Protein AF-A0A0D0D9R4-F1 (afdb_monomer_lite)

Organism: NCBI:txid930991

Sequence (89 aa):
MNPHLEAMPDFTTDRHAAARQRLVDCGIAENLIIPTLEDIWRDHNTEQCDNWDERLHLEEQEVQEAERVAAEEANMCRQALEEEVELAK

Secondary structure (DSSP, 8-state):
--GGGPPPP-TTSGGGHHHHHHHHHTT--HHHHHHHHHHHHHHHHHHHHHHHHHHHHHHHHHHHHHHHHHHHHHHHHHHHHHHHHHHT-

Structure (mmCIF, N/CA/C/O backbone):
data_AF-A0A0D0D9R4-F1
#
_entry.id   AF-A0A0D0D9R4-F1
#
loop_
_atom_site.group_PDB
_atom_site.id
_atom_site.type_symbol
_atom_site.label_atom_id
_atom_site.label_alt_id
_atom_site.label_comp_id
_atom_site.label_asym_id
_atom_site.label_entity_id
_atom_site.label_seq_id
_atom_site.pdbx_PDB_ins_code
_atom_site.Cartn_x
_atom_site.Cartn_y
_atom_site.Cartn_z
_atom_site.occupancy
_atom_site.B_iso_or_equiv
_atom_site.auth_seq_id
_atom_site.auth_comp_id
_atom_site.auth_asym_id
_atom_site.auth_atom_id
_atom_site.pdbx_PDB_model_num
ATOM 1 N N . MET A 1 1 ? 6.218 4.431 8.891 1.00 82.62 1 MET A N 1
ATOM 2 C CA . MET A 1 1 ? 6.053 5.361 7.754 1.00 82.62 1 MET A CA 1
ATOM 3 C C . MET A 1 1 ? 4.762 4.971 7.060 1.00 82.62 1 MET A C 1
ATOM 5 O O . MET A 1 1 ? 4.531 3.775 6.974 1.00 82.62 1 MET A O 1
ATOM 9 N N . ASN A 1 2 ? 3.903 5.927 6.696 1.00 90.25 2 ASN A N 1
ATOM 10 C CA . ASN A 1 2 ? 2.627 5.629 6.039 1.00 90.25 2 ASN A CA 1
ATOM 11 C C . ASN A 1 2 ? 2.876 5.398 4.531 1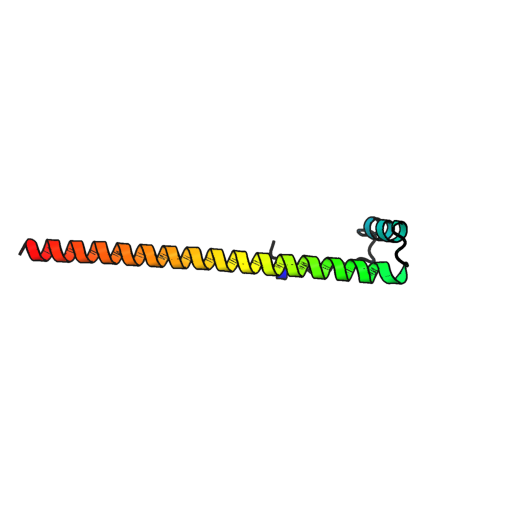.00 90.25 2 ASN A C 1
ATOM 13 O O . ASN A 1 2 ? 3.286 6.361 3.877 1.00 90.25 2 ASN A O 1
ATOM 17 N N . PRO A 1 3 ? 2.640 4.186 3.992 1.00 92.69 3 PRO A N 1
ATOM 18 C CA . PRO A 1 3 ? 2.888 3.866 2.582 1.00 92.69 3 PRO A CA 1
ATOM 19 C C . PRO A 1 3 ? 2.010 4.680 1.620 1.00 92.69 3 PRO A C 1
ATOM 21 O O . PRO A 1 3 ? 2.429 4.989 0.509 1.00 92.69 3 PRO A O 1
ATOM 24 N N . HIS A 1 4 ? 0.847 5.167 2.066 1.00 93.06 4 HIS A N 1
ATOM 25 C CA . HIS A 1 4 ? -0.007 6.060 1.266 1.00 93.06 4 HIS A CA 1
ATOM 26 C C . HIS A 1 4 ? 0.636 7.418 0.953 1.00 93.06 4 HIS A C 1
ATOM 28 O O . HIS A 1 4 ? 0.141 8.158 0.105 1.00 93.06 4 HIS A O 1
ATOM 34 N N . LEU A 1 5 ? 1.716 7.779 1.652 1.00 94.69 5 LEU A N 1
ATOM 35 C CA . LEU A 1 5 ? 2.456 9.023 1.425 1.00 94.69 5 LEU A CA 1
ATOM 36 C C . LEU A 1 5 ? 3.709 8.819 0.568 1.00 94.69 5 LEU A C 1
ATOM 38 O O . LEU A 1 5 ? 4.407 9.792 0.275 1.00 94.69 5 LEU A O 1
ATOM 42 N N . GLU A 1 6 ? 4.024 7.580 0.192 1.00 94.50 6 GLU A N 1
ATOM 43 C CA . GLU A 1 6 ? 5.190 7.300 -0.632 1.00 94.50 6 GLU A CA 1
ATOM 44 C C . GLU A 1 6 ? 4.928 7.661 -2.094 1.00 94.50 6 GLU A C 1
ATOM 46 O O . GLU A 1 6 ? 3.947 7.250 -2.713 1.00 94.50 6 GLU A O 1
ATOM 51 N N . ALA A 1 7 ? 5.837 8.453 -2.661 1.00 94.50 7 ALA A N 1
ATOM 52 C CA . ALA A 1 7 ? 5.845 8.748 -4.083 1.00 94.50 7 ALA A CA 1
ATOM 53 C C . ALA A 1 7 ? 6.665 7.691 -4.827 1.00 94.50 7 ALA A C 1
ATOM 55 O O . ALA A 1 7 ? 7.733 7.285 -4.359 1.00 94.50 7 ALA A O 1
ATOM 56 N N . MET A 1 8 ? 6.197 7.315 -6.018 1.00 95.75 8 MET A N 1
ATOM 57 C CA . MET A 1 8 ? 6.931 6.412 -6.900 1.00 95.75 8 MET A CA 1
ATOM 58 C C . MET A 1 8 ? 8.340 6.967 -7.175 1.00 95.75 8 MET A C 1
ATOM 60 O O . MET A 1 8 ? 8.467 8.129 -7.581 1.00 95.75 8 MET A O 1
ATOM 64 N N . PRO A 1 9 ? 9.405 6.175 -6.959 1.00 95.75 9 PRO A N 1
ATOM 65 C CA . PRO A 1 9 ? 10.764 6.610 -7.233 1.00 95.75 9 PRO A CA 1
ATOM 66 C C . PRO A 1 9 ? 10.999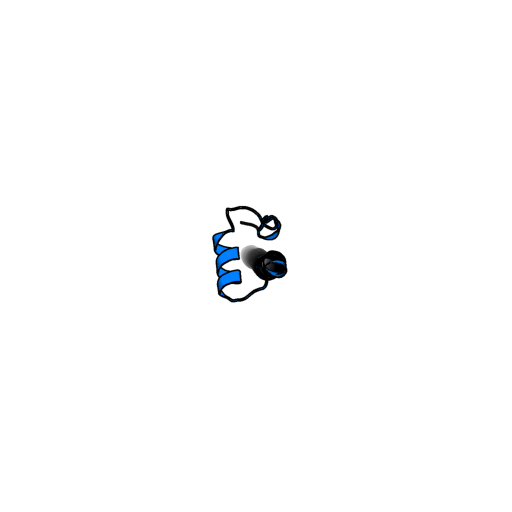 6.872 -8.720 1.00 95.75 9 PRO A C 1
ATOM 68 O O . PRO A 1 9 ? 10.501 6.151 -9.582 1.00 95.75 9 PRO A O 1
ATOM 71 N N . ASP A 1 10 ? 11.858 7.844 -9.022 1.00 97.00 10 ASP A N 1
ATOM 72 C CA . ASP A 1 10 ? 12.403 7.993 -10.369 1.00 97.00 10 ASP A CA 1
ATOM 73 C C . ASP A 1 10 ? 13.508 6.951 -10.608 1.00 97.00 10 ASP A C 1
ATOM 75 O O . ASP A 1 10 ? 14.685 7.138 -10.261 1.00 97.00 10 ASP A O 1
ATOM 79 N N . PHE A 1 11 ? 13.115 5.837 -11.228 1.00 97.19 11 PHE A N 1
ATOM 80 C CA . PHE A 1 11 ? 14.001 4.721 -11.551 1.00 97.19 11 PHE A CA 1
ATOM 81 C C . PHE A 1 11 ? 15.011 5.023 -12.658 1.00 97.19 11 PHE A C 1
ATOM 83 O O . PHE A 1 11 ? 15.873 4.180 -12.918 1.00 97.19 11 PHE A O 1
ATOM 90 N N . THR A 1 12 ? 14.963 6.197 -13.294 1.00 95.38 12 THR A N 1
ATOM 91 C CA . THR A 1 12 ? 15.962 6.605 -14.293 1.00 95.38 12 THR A CA 1
ATOM 92 C C . THR A 1 12 ? 17.249 7.119 -13.645 1.00 95.38 12 THR A C 1
ATOM 94 O O . THR A 1 12 ? 18.329 6.992 -14.220 1.00 95.38 12 THR A O 1
ATOM 97 N N . THR A 1 13 ? 17.170 7.602 -12.402 1.00 96.19 13 THR A N 1
ATOM 98 C CA . THR A 1 13 ? 18.30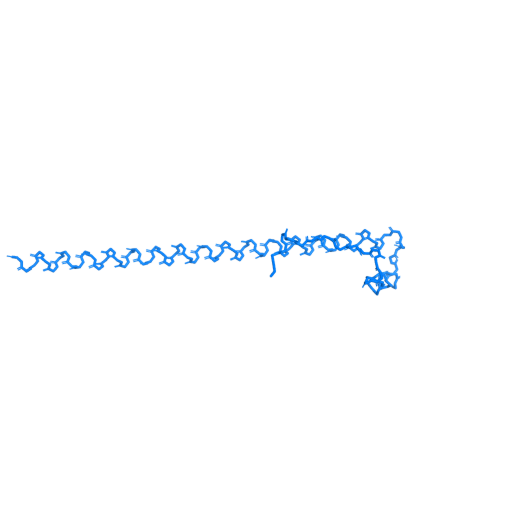9 8.183 -11.678 1.00 96.19 13 THR A CA 1
ATOM 99 C C . THR A 1 13 ? 19.404 7.160 -11.356 1.00 96.19 13 THR A C 1
ATOM 101 O O . THR A 1 13 ? 19.150 5.961 -11.204 1.00 96.19 13 THR A O 1
ATOM 104 N N . ASP A 1 14 ? 20.646 7.616 -11.181 1.00 95.62 14 ASP A N 1
ATOM 105 C CA . ASP A 1 14 ? 21.794 6.742 -10.873 1.00 95.62 14 ASP A CA 1
ATOM 106 C C . ASP A 1 14 ? 21.650 5.968 -9.560 1.00 95.62 14 ASP A C 1
ATOM 108 O O . ASP A 1 14 ? 22.218 4.885 -9.412 1.00 95.62 14 ASP A O 1
ATOM 112 N N . ARG A 1 15 ? 20.805 6.450 -8.638 1.00 96.69 15 ARG A N 1
ATOM 113 C CA . ARG A 1 15 ? 20.439 5.730 -7.411 1.00 96.69 15 ARG A CA 1
ATOM 114 C C . ARG A 1 15 ? 19.949 4.306 -7.696 1.00 96.69 15 ARG A C 1
ATOM 116 O O . ARG A 1 15 ? 20.181 3.407 -6.891 1.00 96.69 15 ARG A O 1
ATOM 123 N N . HIS A 1 16 ? 19.294 4.099 -8.837 1.00 95.94 16 HIS A N 1
ATOM 124 C CA . HIS A 1 16 ? 18.717 2.816 -9.231 1.00 95.94 16 HIS A CA 1
ATOM 125 C C . HIS A 1 16 ? 19.540 2.078 -10.298 1.00 95.94 16 HIS A C 1
ATOM 127 O O . HIS A 1 16 ? 19.109 1.025 -10.768 1.00 95.94 16 HIS A O 1
ATOM 133 N N . ALA A 1 17 ? 20.745 2.553 -10.643 1.00 96.62 17 ALA A N 1
ATOM 134 C CA . ALA A 1 17 ? 21.589 1.942 -11.674 1.00 96.62 17 ALA A CA 1
ATOM 135 C C . ALA A 1 17 ? 21.864 0.452 -11.412 1.00 96.62 17 ALA A C 1
ATOM 137 O O . ALA A 1 17 ? 21.738 -0.368 -12.315 1.00 96.62 17 ALA A O 1
ATOM 138 N N . ALA A 1 18 ? 22.135 0.074 -10.159 1.00 97.19 18 ALA A N 1
ATOM 139 C CA . ALA A 1 18 ? 22.354 -1.325 -9.790 1.00 97.19 18 ALA A CA 1
ATOM 140 C C . ALA A 1 18 ? 21.091 -2.198 -9.928 1.00 97.19 18 ALA A C 1
ATOM 142 O O . ALA A 1 18 ? 21.184 -3.391 -10.205 1.00 97.19 18 ALA A O 1
ATOM 143 N N . ALA A 1 19 ? 19.895 -1.639 -9.717 1.00 95.81 19 ALA A N 1
ATOM 144 C CA . ALA A 1 19 ? 18.646 -2.365 -9.946 1.00 95.81 19 ALA A CA 1
ATOM 145 C C . ALA A 1 19 ? 18.398 -2.569 -11.445 1.00 95.81 19 ALA A C 1
ATOM 147 O O . ALA A 1 19 ? 18.092 -3.684 -11.858 1.00 95.81 19 ALA A O 1
ATOM 148 N N . ARG A 1 20 ? 18.628 -1.529 -12.258 1.00 97.25 20 ARG A N 1
ATOM 149 C CA . ARG A 1 20 ? 18.551 -1.628 -13.721 1.00 97.25 20 ARG A CA 1
ATOM 150 C C . ARG A 1 20 ? 19.539 -2.655 -14.269 1.00 97.25 20 ARG A C 1
ATOM 152 O O . ARG A 1 20 ? 19.132 -3.519 -15.035 1.00 97.25 20 ARG A O 1
ATOM 159 N N . GLN A 1 21 ? 20.796 -2.620 -13.820 1.00 97.44 21 GLN A N 1
ATOM 160 C CA . GLN A 1 21 ? 21.822 -3.567 -14.264 1.00 97.44 21 GLN A CA 1
ATOM 161 C C . GLN A 1 21 ? 21.442 -5.014 -13.936 1.00 97.44 21 GLN A C 1
ATOM 163 O O . GLN A 1 21 ? 21.557 -5.875 -14.796 1.00 97.44 21 GLN A O 1
ATOM 168 N N . ARG A 1 22 ? 20.899 -5.279 -12.742 1.00 97.69 22 ARG A N 1
ATOM 169 C CA . ARG A 1 22 ? 20.413 -6.624 -12.394 1.00 97.69 22 ARG A CA 1
ATOM 170 C C . ARG A 1 22 ? 19.333 -7.124 -13.356 1.00 97.69 22 ARG A C 1
ATOM 172 O O . ARG A 1 22 ? 19.341 -8.296 -13.702 1.00 97.69 22 ARG A O 1
ATOM 179 N N . LEU A 1 23 ? 18.430 -6.253 -13.810 1.00 97.31 23 LEU A N 1
ATOM 180 C CA . LEU A 1 23 ? 17.410 -6.630 -14.794 1.00 97.31 23 LEU A CA 1
ATOM 181 C C . LEU A 1 23 ? 18.004 -6.866 -16.190 1.00 97.31 23 LEU A C 1
ATOM 183 O O . LEU A 1 23 ? 17.594 -7.822 -16.850 1.00 97.31 23 LEU A O 1
ATOM 187 N N . VAL A 1 24 ? 19.002 -6.074 -16.606 1.00 97.31 24 VAL A N 1
ATOM 188 C CA . VAL A 1 24 ? 19.793 -6.349 -17.825 1.00 97.31 24 VAL A CA 1
ATOM 189 C C . VAL A 1 24 ? 20.443 -7.728 -17.734 1.00 97.31 24 VAL A C 1
ATOM 191 O O . VAL A 1 24 ? 20.319 -8.529 -18.657 1.00 97.31 24 VAL A O 1
ATOM 194 N N . ASP A 1 25 ? 21.095 -8.029 -16.610 1.00 97.69 25 ASP A N 1
ATOM 195 C CA . ASP A 1 25 ? 21.794 -9.299 -16.388 1.00 97.69 25 ASP A CA 1
ATOM 196 C C . ASP A 1 25 ? 20.819 -10.493 -16.379 1.00 97.69 25 ASP A C 1
ATOM 198 O O . ASP A 1 25 ? 21.181 -11.604 -16.765 1.00 97.69 25 ASP A O 1
ATOM 202 N N . CYS A 1 26 ? 19.559 -10.261 -15.997 1.00 96.31 26 CYS A N 1
ATOM 203 C CA . CYS A 1 26 ? 18.464 -11.227 -16.105 1.00 96.31 26 CYS A CA 1
ATOM 204 C C . CYS A 1 26 ? 17.854 -11.334 -17.518 1.00 96.31 26 CYS A C 1
ATOM 206 O O . CYS A 1 26 ? 16.922 -12.112 -17.717 1.00 96.31 26 CYS A O 1
ATOM 208 N N . GLY A 1 27 ? 18.362 -10.584 -18.499 1.00 97.06 27 GLY A N 1
ATOM 209 C CA . GLY A 1 27 ? 17.918 -10.631 -19.893 1.00 97.06 27 GLY A CA 1
ATOM 210 C C . GLY A 1 27 ? 16.671 -9.799 -20.197 1.00 97.06 27 GLY A C 1
ATOM 211 O O . GLY A 1 27 ? 16.063 -9.986 -21.252 1.00 97.06 27 GLY A O 1
ATOM 212 N N . ILE A 1 28 ? 16.271 -8.888 -19.306 1.00 97.06 28 ILE A N 1
ATOM 213 C CA . ILE A 1 28 ? 15.173 -7.958 -19.581 1.00 97.06 28 ILE A CA 1
ATOM 214 C C . ILE A 1 28 ? 15.646 -6.917 -20.596 1.00 97.06 28 ILE A C 1
ATOM 216 O O . ILE A 1 28 ? 16.700 -6.301 -20.435 1.00 97.06 28 ILE A O 1
ATOM 220 N N . ALA A 1 29 ? 14.851 -6.712 -21.647 1.00 97.25 29 ALA A N 1
ATOM 221 C CA . ALA A 1 29 ? 15.141 -5.710 -22.663 1.00 97.25 29 ALA A CA 1
ATOM 222 C C . ALA A 1 29 ? 15.182 -4.303 -22.045 1.00 97.25 29 ALA A C 1
ATOM 224 O O . ALA A 1 29 ? 14.312 -3.953 -21.248 1.00 97.25 29 ALA A O 1
ATOM 225 N N . GLU A 1 30 ? 16.158 -3.479 -22.439 1.00 94.25 30 GLU A N 1
ATOM 226 C CA . GLU A 1 30 ? 16.405 -2.163 -21.827 1.00 94.25 30 GLU A CA 1
ATOM 227 C C . GLU A 1 30 ? 15.164 -1.259 -21.795 1.00 94.25 30 GLU A C 1
ATOM 229 O O . GLU A 1 30 ? 14.906 -0.585 -20.798 1.00 94.25 30 GLU A O 1
ATOM 234 N N . ASN A 1 31 ? 14.343 -1.299 -22.848 1.00 96.50 31 ASN A N 1
ATOM 235 C CA . ASN A 1 31 ? 13.109 -0.519 -22.951 1.00 96.50 31 ASN A CA 1
ATOM 236 C C . ASN A 1 31 ? 11.994 -0.977 -21.991 1.00 96.50 31 ASN A C 1
ATOM 238 O O . ASN A 1 31 ? 11.004 -0.267 -21.839 1.00 96.50 31 ASN A O 1
ATOM 242 N N . LEU A 1 32 ? 12.133 -2.150 -21.369 1.00 97.62 32 LEU A N 1
ATOM 243 C CA . LEU A 1 32 ? 11.188 -2.706 -20.399 1.00 97.62 32 LEU A CA 1
ATOM 244 C C . LEU A 1 32 ? 11.668 -2.561 -18.953 1.00 97.62 32 LEU A C 1
ATOM 246 O O . LEU A 1 32 ? 10.882 -2.781 -18.037 1.00 97.62 32 LEU A O 1
ATOM 250 N N . ILE A 1 33 ? 12.923 -2.169 -18.720 1.00 97.81 33 ILE A N 1
ATOM 251 C CA . ILE A 1 33 ? 13.511 -2.124 -17.374 1.00 97.81 33 ILE A CA 1
ATOM 252 C C . ILE A 1 33 ? 12.785 -1.136 -16.463 1.00 97.81 33 ILE A C 1
ATOM 254 O O . ILE A 1 33 ? 12.414 -1.502 -15.351 1.00 97.81 33 ILE A O 1
ATOM 258 N N . ILE A 1 34 ? 12.586 0.105 -16.919 1.00 97.94 34 ILE A N 1
ATOM 259 C CA . ILE A 1 34 ? 11.894 1.125 -16.119 1.00 97.94 34 ILE A CA 1
ATOM 260 C C . ILE A 1 34 ? 10.436 0.719 -15.858 1.00 97.94 34 ILE A C 1
ATOM 262 O O . ILE A 1 34 ? 10.089 0.643 -14.682 1.00 97.94 34 ILE A O 1
ATOM 266 N N . PRO A 1 35 ? 9.629 0.339 -16.876 1.00 98.06 35 PRO A N 1
ATOM 267 C CA . PRO A 1 35 ? 8.277 -0.174 -16.637 1.00 98.06 35 PRO A CA 1
ATOM 268 C C . PRO A 1 35 ? 8.231 -1.335 -15.638 1.00 98.06 35 PRO A C 1
ATOM 270 O O . PRO A 1 35 ? 7.406 -1.343 -14.735 1.00 98.06 35 PRO A O 1
ATOM 273 N N . THR A 1 36 ? 9.170 -2.281 -15.736 1.00 97.62 36 THR A N 1
ATOM 274 C CA . THR A 1 36 ? 9.232 -3.431 -14.820 1.00 97.62 36 THR A CA 1
ATOM 275 C C . THR A 1 36 ? 9.480 -2.990 -13.375 1.00 97.62 36 THR A C 1
ATOM 277 O O . THR A 1 36 ? 8.882 -3.535 -12.452 1.00 97.62 36 THR A O 1
ATOM 280 N N . LEU A 1 37 ? 10.361 -2.011 -13.151 1.00 97.56 37 LEU A N 1
ATOM 281 C CA . LEU A 1 37 ? 10.627 -1.484 -11.809 1.00 97.56 37 LEU A CA 1
ATOM 282 C C . LEU A 1 37 ? 9.435 -0.698 -11.249 1.00 97.56 37 LEU A C 1
ATOM 284 O O . LEU A 1 37 ? 9.154 -0.806 -10.057 1.00 97.56 37 LEU A O 1
ATOM 288 N N . GLU A 1 38 ? 8.740 0.062 -12.096 1.00 97.88 38 GLU A N 1
ATOM 289 C CA . GLU 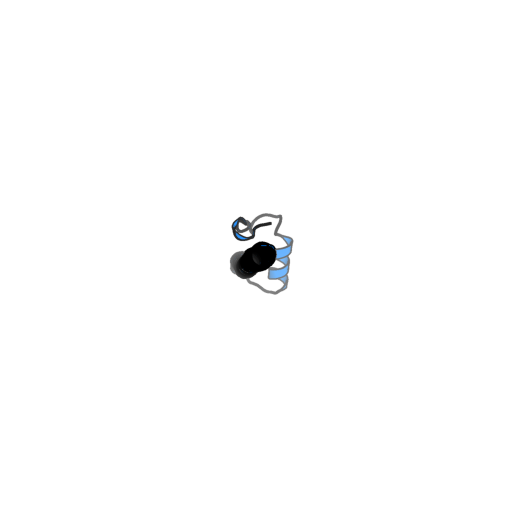A 1 38 ? 7.520 0.784 -11.723 1.00 97.88 38 GLU A CA 1
ATOM 290 C C . GLU A 1 38 ? 6.394 -0.174 -11.325 1.00 97.88 38 GLU A C 1
ATOM 292 O O . GLU A 1 38 ? 5.746 0.048 -10.301 1.00 97.88 38 GLU A O 1
ATOM 297 N N . ASP A 1 39 ? 6.197 -1.255 -12.083 1.00 97.88 39 ASP A N 1
ATOM 298 C CA . ASP A 1 39 ? 5.184 -2.272 -11.788 1.00 97.88 39 ASP A CA 1
ATOM 299 C C . ASP A 1 39 ? 5.497 -2.999 -10.473 1.00 97.88 39 ASP A C 1
ATOM 301 O O . ASP A 1 39 ? 4.651 -3.047 -9.582 1.00 97.88 39 ASP A O 1
ATOM 305 N N . ILE A 1 40 ? 6.743 -3.458 -10.285 1.00 96.44 40 ILE A N 1
ATOM 306 C CA . ILE A 1 40 ? 7.179 -4.097 -9.030 1.00 96.44 40 ILE A CA 1
ATOM 307 C C . ILE A 1 40 ? 6.968 -3.164 -7.833 1.00 96.44 40 ILE A C 1
ATOM 309 O O . ILE A 1 40 ? 6.530 -3.603 -6.768 1.00 96.44 40 ILE A O 1
ATOM 313 N N . TRP A 1 41 ? 7.303 -1.879 -7.980 1.00 97.38 41 TRP A N 1
ATOM 314 C CA . TRP A 1 41 ? 7.105 -0.913 -6.904 1.00 97.38 41 TRP A CA 1
ATOM 315 C C . TRP A 1 41 ? 5.624 -0.722 -6.586 1.00 97.38 41 TRP A C 1
ATOM 317 O O . TRP A 1 41 ? 5.263 -0.677 -5.413 1.00 97.38 41 TRP A O 1
ATOM 327 N N . ARG A 1 42 ? 4.769 -0.642 -7.611 1.00 97.62 42 ARG A N 1
ATOM 328 C CA . ARG A 1 42 ? 3.328 -0.461 -7.435 1.00 97.62 42 ARG A CA 1
ATOM 329 C C . ARG A 1 42 ? 2.704 -1.637 -6.699 1.00 97.62 42 ARG A C 1
ATOM 331 O O . ARG A 1 42 ? 2.001 -1.406 -5.722 1.00 97.62 42 ARG A O 1
ATOM 338 N N . ASP A 1 43 ? 3.017 -2.859 -7.118 1.00 97.81 43 ASP A N 1
ATOM 339 C CA . ASP A 1 43 ? 2.505 -4.074 -6.482 1.00 97.81 43 ASP A CA 1
ATOM 340 C C . ASP A 1 43 ? 2.915 -4.130 -5.007 1.00 97.81 43 ASP A C 1
ATOM 342 O O . ASP A 1 43 ? 2.080 -4.338 -4.125 1.00 97.81 43 ASP A O 1
ATOM 346 N N . HIS A 1 44 ? 4.191 -3.855 -4.723 1.00 96.38 44 HIS A N 1
ATOM 347 C CA . HIS A 1 44 ? 4.688 -3.841 -3.353 1.00 96.38 44 HIS A CA 1
ATOM 348 C C . HIS A 1 44 ? 4.056 -2.730 -2.506 1.00 96.38 44 HIS A C 1
ATOM 350 O O . HIS A 1 44 ? 3.707 -2.956 -1.349 1.00 96.38 44 HIS A O 1
ATOM 356 N N . ASN A 1 45 ? 3.901 -1.527 -3.062 1.00 96.62 45 ASN A N 1
ATOM 357 C CA . ASN A 1 45 ? 3.301 -0.412 -2.338 1.00 96.62 45 ASN A CA 1
ATOM 358 C C . ASN A 1 45 ? 1.815 -0.659 -2.053 1.00 96.62 45 ASN A C 1
ATOM 360 O O . ASN A 1 45 ? 1.356 -0.340 -0.962 1.00 96.62 45 ASN A O 1
ATOM 364 N N . THR A 1 46 ? 1.076 -1.265 -2.988 1.00 97.25 46 THR A N 1
ATOM 365 C CA . THR A 1 46 ? -0.316 -1.683 -2.765 1.00 97.25 46 THR A CA 1
ATOM 366 C C . THR A 1 46 ? -0.415 -2.675 -1.611 1.00 97.25 46 THR A C 1
ATOM 368 O O . THR A 1 46 ? -1.188 -2.440 -0.688 1.00 97.25 46 THR A O 1
ATOM 371 N N . GLU A 1 47 ? 0.422 -3.714 -1.592 1.00 97.12 47 GLU A N 1
ATOM 372 C CA . GLU A 1 47 ? 0.458 -4.668 -0.476 1.00 97.12 47 GLU A CA 1
ATOM 373 C C . GLU A 1 47 ? 0.786 -3.975 0.861 1.00 97.12 47 GLU A C 1
ATOM 375 O O . GLU A 1 47 ? 0.207 -4.293 1.901 1.00 97.12 47 GLU A O 1
ATOM 380 N N . GLN A 1 48 ? 1.700 -3.000 0.864 1.00 96.31 48 GLN A N 1
ATOM 381 C CA . GLN A 1 48 ? 1.997 -2.237 2.077 1.00 96.31 48 GLN A CA 1
ATOM 382 C C . GLN A 1 48 ? 0.834 -1.347 2.527 1.00 96.31 48 GLN A C 1
ATOM 384 O O . GLN A 1 48 ? 0.585 -1.264 3.730 1.00 96.31 48 GLN A O 1
ATOM 389 N N . CYS A 1 49 ? 0.133 -0.693 1.599 1.00 97.00 49 CYS A N 1
ATOM 390 C CA . CYS A 1 49 ? -1.072 0.084 1.884 1.00 97.00 49 CYS A CA 1
ATOM 391 C C . CYS A 1 49 ? -2.155 -0.786 2.526 1.00 97.00 49 CYS A C 1
ATOM 393 O O . CYS A 1 49 ? -2.654 -0.426 3.589 1.00 97.00 49 CYS A O 1
ATOM 395 N N . ASP A 1 50 ? -2.442 -1.952 1.949 1.00 97.62 50 ASP A N 1
ATOM 396 C CA . ASP A 1 50 ? -3.468 -2.862 2.465 1.00 97.62 50 ASP A CA 1
ATOM 397 C C . ASP A 1 50 ? -3.129 -3.337 3.888 1.00 97.62 50 ASP A C 1
ATOM 399 O O . ASP A 1 50 ? -3.953 -3.249 4.798 1.00 97.62 50 ASP A O 1
ATOM 403 N N . ASN A 1 51 ? -1.878 -3.753 4.119 1.00 96.94 51 ASN A N 1
ATOM 404 C CA . ASN A 1 51 ? -1.407 -4.158 5.448 1.00 96.94 51 ASN A CA 1
ATOM 405 C C . ASN A 1 51 ? -1.445 -3.005 6.464 1.00 96.94 51 ASN A C 1
ATOM 407 O O . ASN A 1 51 ? -1.687 -3.209 7.657 1.00 96.94 51 ASN A O 1
ATOM 411 N N . TRP A 1 52 ? -1.148 -1.783 6.016 1.00 96.69 52 TRP A N 1
ATOM 412 C CA . TRP A 1 52 ? -1.223 -0.600 6.864 1.00 96.69 52 TRP A CA 1
ATOM 413 C C . TRP A 1 52 ? -2.664 -0.322 7.295 1.00 96.69 52 TRP A C 1
ATOM 415 O O . TRP A 1 52 ? -2.900 -0.062 8.478 1.00 96.69 52 TRP A O 1
ATOM 425 N N . ASP A 1 53 ? -3.604 -0.406 6.355 1.00 97.25 53 ASP A N 1
ATOM 426 C CA . ASP A 1 53 ? -5.025 -0.165 6.595 1.00 97.25 53 ASP A CA 1
ATOM 427 C C . ASP A 1 53 ? -5.627 -1.245 7.502 1.00 97.25 53 ASP A C 1
ATOM 429 O O . ASP A 1 53 ? -6.340 -0.918 8.451 1.00 97.25 53 ASP A O 1
ATOM 433 N N . GLU A 1 54 ? -5.272 -2.516 7.292 1.00 97.25 54 GLU A N 1
ATOM 434 C CA . GLU A 1 54 ? -5.678 -3.614 8.174 1.00 97.25 54 GLU A CA 1
ATOM 435 C C . GLU A 1 54 ? -5.177 -3.394 9.604 1.00 97.25 54 GLU A C 1
ATOM 437 O O . GLU A 1 54 ? -5.948 -3.495 10.560 1.00 97.25 54 GLU A O 1
ATOM 442 N N . ARG A 1 55 ? -3.901 -3.021 9.769 1.00 96.56 55 ARG A N 1
ATOM 443 C CA . ARG A 1 55 ? -3.346 -2.747 11.098 1.00 96.56 55 ARG A CA 1
ATOM 444 C C . ARG A 1 55 ? -4.065 -1.589 11.785 1.00 96.56 55 ARG A C 1
ATOM 446 O O . ARG A 1 55 ? -4.331 -1.677 12.979 1.00 96.56 55 ARG A O 1
ATOM 453 N N . LEU A 1 56 ? -4.366 -0.516 11.051 1.00 96.00 56 LEU A N 1
ATOM 454 C CA . LEU A 1 56 ? -5.091 0.630 11.598 1.00 96.00 56 LEU A CA 1
ATOM 455 C C . LEU A 1 56 ? -6.506 0.237 12.034 1.00 96.00 56 LEU A C 1
ATOM 457 O O . LEU A 1 56 ? -6.966 0.665 13.088 1.00 96.00 56 LEU A O 1
ATOM 461 N N . HIS A 1 57 ? -7.176 -0.605 11.246 1.00 96.56 57 HIS A N 1
ATOM 462 C CA . HIS A 1 57 ? -8.507 -1.089 11.581 1.00 96.56 57 HIS A CA 1
ATOM 463 C C . HIS A 1 57 ? -8.503 -1.972 12.833 1.00 96.56 57 HIS A C 1
ATOM 465 O O . HIS A 1 57 ? -9.377 -1.825 13.683 1.00 96.56 57 HIS A O 1
ATOM 471 N N . LEU A 1 58 ? -7.510 -2.852 12.978 1.00 96.62 58 LEU A N 1
ATOM 472 C CA . LEU A 1 58 ? -7.346 -3.672 14.181 1.00 96.62 58 LEU A CA 1
ATOM 473 C C . LEU A 1 58 ? -7.091 -2.813 15.423 1.00 96.62 58 LEU A C 1
ATOM 475 O O . LEU A 1 58 ? -7.719 -3.033 16.453 1.00 96.62 58 LEU A O 1
ATOM 479 N N . GLU A 1 59 ? -6.223 -1.806 15.318 1.00 96.50 59 GLU A N 1
ATOM 480 C CA . GLU A 1 59 ? -5.951 -0.877 16.421 1.00 96.50 59 GLU A CA 1
ATOM 481 C C . GLU A 1 59 ? -7.217 -0.106 16.833 1.00 96.50 59 GLU A C 1
ATOM 483 O O . GLU A 1 59 ? -7.518 0.015 18.020 1.00 96.50 59 GLU A O 1
ATOM 488 N N . GLU A 1 60 ? -8.015 0.356 15.866 1.00 96.50 60 GLU A N 1
ATOM 489 C CA . GLU A 1 60 ? -9.303 0.999 16.144 1.00 96.50 60 GLU A CA 1
ATOM 490 C C . GLU A 1 60 ? -10.293 0.040 16.826 1.00 96.50 60 GLU A C 1
ATOM 492 O O . GLU A 1 60 ? -10.955 0.420 17.794 1.00 96.50 60 GLU A O 1
ATOM 497 N N . GLN A 1 61 ? -10.374 -1.212 16.365 1.00 96.69 61 GLN A N 1
ATOM 498 C CA . GLN A 1 61 ? -11.222 -2.232 16.982 1.00 96.69 61 GLN A CA 1
ATOM 499 C C . GLN A 1 61 ? -10.803 -2.535 18.425 1.00 96.69 61 GLN A C 1
ATOM 501 O O . GLN A 1 61 ? -11.668 -2.646 19.291 1.00 96.69 61 GLN A O 1
ATOM 506 N N . GLU A 1 62 ? -9.502 -2.636 18.708 1.00 96.88 62 GLU A N 1
ATOM 507 C CA . GLU A 1 62 ? -8.993 -2.862 20.066 1.00 96.88 62 GLU A CA 1
ATOM 508 C C . GLU A 1 62 ? -9.364 -1.714 21.012 1.00 96.88 62 GLU A C 1
ATOM 510 O O . GLU A 1 62 ? -9.766 -1.958 22.153 1.00 96.88 62 GLU A O 1
ATOM 515 N N . VAL A 1 63 ? -9.295 -0.465 20.540 1.00 96.81 63 VAL A N 1
ATOM 516 C CA . VAL A 1 63 ? -9.721 0.704 21.323 1.00 96.81 63 VAL A CA 1
ATOM 517 C C . VAL A 1 63 ? -11.222 0.655 21.603 1.00 96.81 63 VAL A C 1
ATOM 519 O O . VAL A 1 63 ? -11.631 0.805 22.754 1.00 96.81 63 VAL A O 1
ATOM 522 N N . GLN A 1 64 ? -12.046 0.393 20.586 1.00 96.62 64 GLN A N 1
ATOM 523 C CA . GLN A 1 64 ? -13.501 0.294 20.749 1.00 96.62 64 GLN A CA 1
ATOM 524 C C . GLN A 1 64 ? -13.902 -0.848 21.694 1.00 96.62 64 GLN A C 1
ATOM 526 O O . GLN A 1 64 ? -14.819 -0.703 22.505 1.00 96.62 64 GLN A O 1
ATOM 531 N N . GLU A 1 65 ? -13.209 -1.982 21.616 1.00 97.25 65 GLU A N 1
ATOM 532 C CA . GLU A 1 65 ? -13.406 -3.119 22.512 1.00 97.25 65 GLU A CA 1
ATOM 533 C C . GLU A 1 65 ? -13.053 -2.754 23.958 1.00 97.25 65 GLU A C 1
ATOM 535 O O . GLU A 1 65 ? -13.848 -3.000 24.866 1.00 97.25 65 GLU A O 1
ATOM 540 N N . ALA A 1 66 ? -11.900 -2.117 24.177 1.00 97.12 66 ALA A N 1
ATOM 541 C CA . ALA A 1 66 ? -11.476 -1.678 25.502 1.00 97.12 66 ALA A CA 1
ATOM 542 C C . ALA A 1 66 ? -12.460 -0.665 26.113 1.00 97.12 66 ALA A C 1
ATOM 544 O O . ALA A 1 66 ? -12.792 -0.760 27.297 1.00 97.12 66 ALA A O 1
ATOM 545 N N . GLU A 1 67 ? -12.974 0.270 25.310 1.00 97.25 67 GLU A N 1
ATOM 546 C CA . GLU A 1 67 ? -14.015 1.210 25.732 1.00 97.25 67 GLU A CA 1
ATOM 547 C C . GLU A 1 67 ? -15.319 0.497 26.099 1.00 97.25 67 GLU A C 1
ATOM 549 O O . GLU A 1 67 ? -15.933 0.826 27.119 1.00 97.25 67 GLU A O 1
ATOM 554 N N . ARG A 1 68 ? -15.732 -0.506 25.312 1.00 97.62 68 ARG A N 1
ATOM 555 C CA . ARG A 1 68 ? -16.930 -1.297 25.612 1.00 97.62 68 ARG A CA 1
ATOM 556 C C . ARG A 1 68 ? -16.782 -2.042 26.936 1.00 97.62 68 ARG A C 1
ATOM 558 O O . ARG A 1 68 ? -17.669 -1.938 27.780 1.00 97.62 68 ARG A O 1
ATOM 565 N N . VAL A 1 69 ? -15.660 -2.732 27.140 1.00 97.50 69 VAL A N 1
ATOM 566 C CA . VAL A 1 69 ? -15.375 -3.461 28.387 1.00 97.50 69 VAL A CA 1
ATOM 567 C C . VAL A 1 69 ? -15.365 -2.505 29.581 1.00 97.50 69 VAL A C 1
ATOM 569 O O . VAL A 1 69 ? -16.033 -2.766 30.579 1.00 97.50 69 VAL A O 1
ATOM 572 N N . ALA A 1 70 ? -14.704 -1.351 29.466 1.00 97.44 70 ALA A N 1
ATOM 573 C CA . ALA A 1 70 ? -14.685 -0.351 30.534 1.00 97.44 70 ALA A CA 1
ATOM 574 C C . ALA A 1 70 ? -16.089 0.196 30.859 1.00 97.44 70 ALA A C 1
ATOM 576 O O . ALA A 1 70 ? -16.414 0.436 32.024 1.00 97.44 70 ALA A O 1
ATOM 577 N N . ALA A 1 71 ? -16.942 0.385 29.847 1.00 97.25 71 ALA A N 1
ATOM 578 C CA . ALA A 1 71 ? -18.320 0.828 30.041 1.00 97.25 71 ALA A CA 1
ATOM 579 C C . ALA A 1 71 ? -19.189 -0.246 30.719 1.00 97.25 71 ALA A C 1
ATOM 581 O O . ALA A 1 71 ? -19.985 0.080 31.604 1.00 97.25 71 ALA A O 1
ATOM 582 N N . GLU A 1 72 ? -19.028 -1.513 30.335 1.00 97.50 72 GLU A N 1
ATOM 583 C CA . GLU A 1 72 ? -19.703 -2.651 30.967 1.00 97.50 72 GLU A CA 1
ATOM 584 C C . GLU A 1 72 ? -19.285 -2.796 32.437 1.00 97.50 72 GLU A C 1
ATOM 586 O O . GLU A 1 72 ? -20.146 -2.879 33.315 1.00 97.50 72 GLU A O 1
ATOM 591 N N . GLU A 1 73 ? -17.986 -2.718 32.734 1.00 97.38 73 GLU A N 1
ATOM 592 C CA . GLU A 1 73 ? -17.465 -2.733 34.105 1.00 97.38 73 GLU A CA 1
ATOM 593 C C . GLU A 1 73 ? -17.994 -1.562 34.939 1.00 97.38 73 GLU A C 1
ATOM 595 O O . GLU A 1 73 ? -18.458 -1.752 36.066 1.00 97.38 73 GLU A O 1
ATOM 600 N N . ALA A 1 74 ? -17.994 -0.347 34.386 1.00 97.06 74 ALA A N 1
ATOM 601 C CA . ALA A 1 74 ? -18.538 0.823 35.067 1.00 97.06 74 ALA A CA 1
ATOM 602 C C . ALA A 1 74 ? -20.045 0.691 35.347 1.00 97.06 74 ALA A C 1
ATOM 604 O O . ALA A 1 74 ? -20.531 1.198 36.363 1.00 97.06 74 ALA A O 1
ATOM 605 N N . ASN A 1 75 ? -20.790 0.021 34.464 1.00 97.31 75 ASN A N 1
ATOM 606 C CA . ASN A 1 75 ? -22.206 -0.263 34.672 1.00 97.31 75 ASN A CA 1
ATOM 607 C C . ASN A 1 75 ? -22.410 -1.283 35.804 1.00 97.31 75 ASN A C 1
ATOM 609 O O . ASN A 1 75 ? -23.176 -1.013 36.726 1.00 97.31 75 ASN A O 1
ATOM 613 N N . MET A 1 76 ? -21.656 -2.388 35.805 1.00 97.06 76 MET A N 1
ATOM 614 C CA . MET A 1 76 ? -21.704 -3.381 36.889 1.00 97.06 76 MET A CA 1
ATOM 615 C C . MET A 1 76 ? -21.365 -2.763 38.251 1.00 97.06 76 MET A C 1
ATOM 617 O O . MET A 1 76 ? -22.084 -2.974 39.225 1.00 97.06 76 MET A O 1
ATOM 621 N N . CYS A 1 77 ? -20.314 -1.940 38.320 1.00 95.25 77 CYS A N 1
ATOM 622 C CA . CYS A 1 77 ? -19.939 -1.225 39.543 1.00 95.25 77 CYS A CA 1
ATOM 623 C C . CYS A 1 77 ? -21.056 -0.299 40.044 1.00 95.25 77 CYS A C 1
ATOM 625 O O . CYS A 1 77 ? -21.276 -0.182 41.249 1.00 95.25 77 CYS A O 1
ATOM 627 N N . ARG A 1 78 ? -21.767 0.365 39.127 1.00 95.31 78 ARG A N 1
ATOM 628 C CA . ARG A 1 78 ? -22.888 1.245 39.470 1.00 95.31 78 ARG A CA 1
ATOM 629 C C . ARG A 1 78 ? -24.076 0.463 40.015 1.00 95.31 78 ARG A C 1
ATOM 631 O O . ARG A 1 78 ? -24.608 0.855 41.045 1.00 95.31 78 ARG A O 1
ATOM 638 N N . GLN A 1 79 ? -24.449 -0.633 39.358 1.00 95.44 79 GLN A N 1
ATOM 639 C CA . GLN A 1 79 ? -25.540 -1.501 39.802 1.00 95.44 79 GLN A CA 1
ATOM 640 C C . GLN A 1 79 ? -25.266 -2.065 41.197 1.00 95.44 79 GLN A C 1
ATOM 642 O O . GLN A 1 79 ? -26.108 -1.937 42.078 1.00 95.44 79 GLN A O 1
ATOM 647 N N . ALA A 1 80 ? -24.056 -2.581 41.435 1.00 94.44 80 ALA A N 1
ATOM 648 C CA . ALA A 1 80 ? -23.665 -3.075 42.754 1.00 94.44 80 ALA A CA 1
ATOM 649 C C . ALA A 1 80 ? -23.758 -1.982 43.835 1.00 94.44 80 ALA A C 1
ATOM 651 O O . ALA A 1 80 ? -24.231 -2.235 44.939 1.00 94.44 80 ALA A O 1
ATOM 652 N N . LEU A 1 81 ? -23.350 -0.746 43.523 1.00 93.56 81 LEU A N 1
ATOM 653 C CA . LEU A 1 81 ? -23.476 0.374 44.459 1.00 93.56 81 LEU A CA 1
ATOM 654 C C . LEU A 1 81 ? -24.943 0.736 44.740 1.00 93.56 81 LEU A C 1
ATOM 656 O O . LEU A 1 81 ? -25.286 1.049 45.878 1.00 93.56 81 LEU A O 1
ATOM 660 N N . GLU A 1 82 ? -25.797 0.723 43.718 1.00 93.81 82 GLU A N 1
ATOM 661 C CA . GLU A 1 82 ? -27.233 0.982 43.863 1.00 93.81 82 GLU A CA 1
ATOM 662 C C . GLU A 1 82 ? -27.906 -0.084 44.741 1.00 93.81 82 GLU A C 1
ATOM 664 O O . GLU A 1 82 ? -28.639 0.274 45.664 1.00 93.81 82 GLU A O 1
ATOM 669 N N . GLU A 1 83 ? -27.589 -1.365 44.534 1.00 93.44 83 GLU A N 1
ATOM 670 C CA . 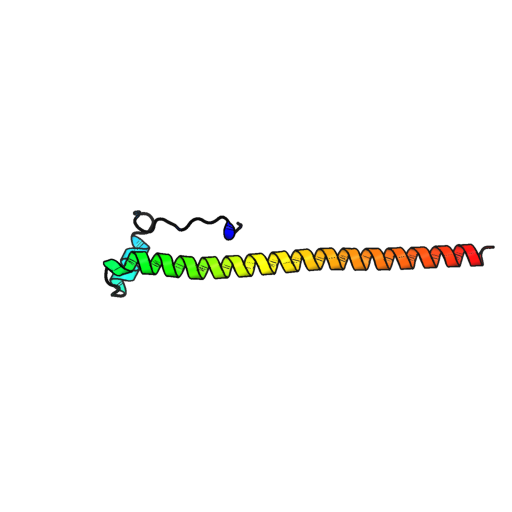GLU A 1 83 ? -28.083 -2.481 45.352 1.00 93.44 83 GLU A CA 1
ATOM 671 C C . GLU A 1 83 ? -27.651 -2.361 46.824 1.00 93.44 83 GLU A C 1
ATOM 673 O O . GLU A 1 83 ? -28.480 -2.489 47.725 1.00 93.44 83 GLU A O 1
ATOM 678 N N . GLU A 1 84 ? -26.381 -2.042 47.095 1.00 90.12 84 GLU A N 1
ATOM 679 C CA . GLU A 1 84 ? -25.879 -1.813 48.461 1.00 90.12 84 GLU A CA 1
ATOM 680 C C . GLU A 1 84 ? -26.596 -0.639 49.152 1.00 90.12 84 GLU A C 1
ATOM 682 O O . GLU A 1 84 ? -26.937 -0.704 50.336 1.00 90.12 84 GLU A O 1
ATOM 687 N N . VAL A 1 85 ? -26.874 0.442 48.413 1.00 91.38 85 VAL A N 1
ATOM 688 C CA . VAL A 1 85 ? -27.617 1.602 48.933 1.00 91.38 85 VAL A CA 1
ATOM 689 C C . VAL A 1 85 ? -29.081 1.261 49.217 1.00 91.38 85 VAL A C 1
ATOM 691 O O . VAL A 1 85 ? -29.648 1.806 50.167 1.00 91.38 85 VAL A O 1
ATOM 694 N N . GLU A 1 86 ? -29.711 0.399 48.418 1.00 88.81 86 GLU A N 1
ATOM 695 C CA . GLU A 1 86 ? -31.072 -0.076 48.689 1.00 88.81 86 GLU A CA 1
ATOM 696 C C . GLU A 1 86 ? -31.133 -1.013 49.898 1.00 88.81 86 GLU A C 1
ATOM 698 O O . GLU A 1 86 ? -32.032 -0.863 50.721 1.00 88.81 86 GLU A O 1
ATOM 703 N N . LEU A 1 87 ? -30.167 -1.923 50.057 1.00 87.31 87 LEU A N 1
ATOM 704 C CA . LEU A 1 87 ? -30.108 -2.854 51.193 1.00 87.31 87 LEU A CA 1
ATOM 705 C C . LEU A 1 87 ? -29.805 -2.165 52.534 1.00 87.31 87 LEU A C 1
ATOM 707 O O . LEU A 1 87 ? -30.154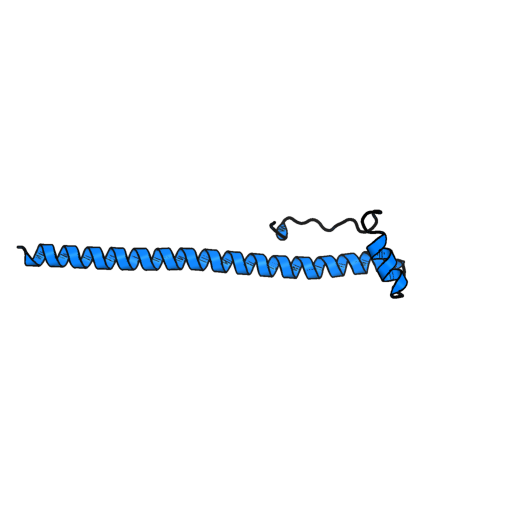 -2.693 53.590 1.00 87.31 87 LEU A O 1
ATOM 711 N N . ALA A 1 88 ? -29.152 -1.001 52.506 1.00 82.44 88 ALA A N 1
ATOM 712 C CA . ALA A 1 88 ? -28.824 -0.215 53.694 1.00 82.44 88 ALA A CA 1
ATOM 713 C C . ALA A 1 88 ? -29.951 0.735 54.167 1.00 82.44 88 ALA A C 1
ATOM 715 O O . ALA A 1 88 ? -29.762 1.429 55.172 1.00 82.44 88 ALA A O 1
ATOM 716 N N . LYS A 1 89 ? -31.087 0.802 53.457 1.00 65.12 89 LYS A N 1
ATOM 717 C CA . LYS A 1 89 ? -32.271 1.611 53.814 1.00 65.12 89 LYS A CA 1
ATOM 718 C C . LYS A 1 89 ? -33.330 0.799 54.552 1.00 65.12 89 LYS A C 1
ATOM 720 O O . LYS A 1 89 ? -33.965 1.403 55.448 1.00 65.12 89 LYS A O 1
#

Radius of gyration: 27.68 Å; chains: 1; bounding box: 55×20×77 Å

pLDDT: mean 95.49, std 4.31, range [65.12, 98.06]

Foldseek 3Di:
DQLVPDDQDPCVDPVNVVVLVVCVVVVNDSVCSRVVSSVVVVVVSVVSNVVVVVVVVVVVVVVVVVVVVVVVVVVVVVVVVVVVVVVVD